Protein AF-A0A3D2V6U7-F1 (afdb_monomer)

Mean predicted aligned error: 9.48 Å

Secondary structure (DSSP, 8-state):
--GGG-EEEPPTTTTSSTT-SS-GGG--EEEB-TTS-HHHHHHHHHTT--------BTTB-HHHHHH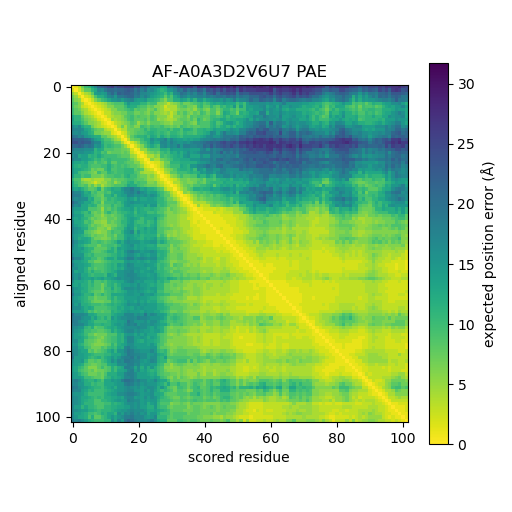HH-TTT----EEE-TTSPEEE-BSSS-----TT--

Radius of gyration: 15.2 Å; Cα contacts (8 Å, |Δi|>4): 128; chains: 1; bounding box: 35×26×45 Å

Foldseek 3Di:
DDLQPDEDEAALCNVVPPDDPDDPVRDRHYFAENLCGPVNVVVCVVVPHDDDDDAAAPVRHVVNVCVVQPVSNDDDQWKQAQVRDIDGDYNVDHDDHDHNID

Solvent-accessible surface area (backbone atoms only — not comparable to full-atom values): 6288 Å² total; per-residue (Å²): 135,78,64,87,79,41,75,32,62,31,59,85,42,72,85,59,59,100,65,38,95,62,58,78,92,74,57,48,50,61,39,33,24,85,90,47,19,46,61,55,57,55,50,36,47,77,74,68,53,76,93,80,86,56,74,24,35,96,90,40,44,71,65,55,51,29,69,74,57,32,71,93,72,50,79,77,58,58,39,31,40,78,86,71,49,80,43,63,21,14,66,94,48,72,67,85,88,49,74,58,20,56

pLDDT: mean 75.1, std 14.2, range [42.75, 93.75]

Sequence (102 aa):
FESKNVFQMAPWDINAGKRTSVSEHSLGRLVASEDLPYVRIRNGYRQGAEVKTTLITDEYTIEDFYEKYGVDNAAVLFVLDSNGRLHINSAHEPHDVKTGDT

Structure (mmCIF, N/CA/C/O backbone):
data_AF-A0A3D2V6U7-F1
#
_entry.id   AF-A0A3D2V6U7-F1
#
loop_
_atom_site.group_PDB
_atom_site.id
_atom_site.type_symbol
_atom_site.label_atom_id
_atom_site.label_alt_id
_atom_site.label_comp_id
_atom_site.label_asym_id
_atom_site.label_entity_id
_atom_site.label_seq_id
_atom_site.pdbx_PDB_ins_code
_atom_site.Cartn_x
_atom_site.Cartn_y
_atom_site.Cartn_z
_atom_site.occupancy
_atom_site.B_iso_or_equiv
_atom_site.auth_seq_id
_atom_site.auth_comp_id
_atom_site.auth_asym_id
_atom_site.auth_atom_id
_atom_site.pdbx_PDB_model_num
ATOM 1 N N . PHE A 1 1 ? -7.599 -1.399 -29.012 1.00 44.72 1 PHE A N 1
ATOM 2 C CA . PHE A 1 1 ? -7.496 -1.902 -27.632 1.00 44.72 1 PHE A CA 1
ATOM 3 C C . PHE A 1 1 ? -6.719 -0.870 -26.839 1.00 44.72 1 PHE A C 1
ATOM 5 O O . PHE A 1 1 ? -5.521 -0.736 -27.045 1.00 44.72 1 PHE A O 1
ATOM 12 N N . GLU A 1 2 ? -7.422 -0.018 -26.093 1.00 42.75 2 GLU A N 1
ATOM 13 C CA . GLU A 1 2 ? -6.813 1.121 -25.399 1.00 42.75 2 GLU A CA 1
ATOM 14 C C . GLU A 1 2 ? -5.948 0.637 -24.226 1.00 42.75 2 GLU A C 1
ATOM 16 O O . GLU A 1 2 ? -6.443 0.015 -23.291 1.00 42.75 2 GLU A O 1
ATOM 21 N N . SER A 1 3 ? -4.661 0.984 -24.248 1.00 53.47 3 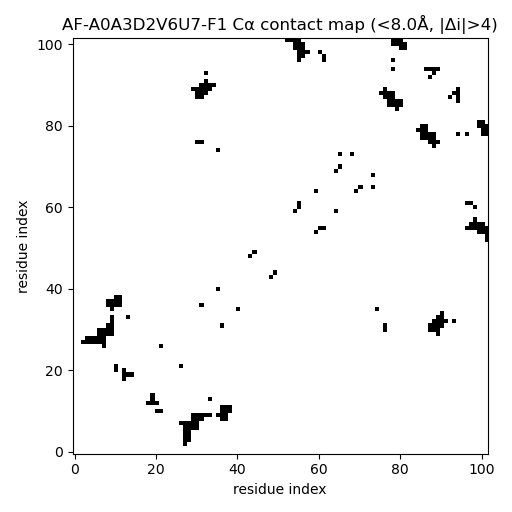SER A N 1
ATOM 22 C CA . SER A 1 3 ? -3.677 0.770 -23.175 1.00 53.47 3 SER A CA 1
ATOM 23 C C . SER A 1 3 ? -4.002 1.507 -21.864 1.00 53.47 3 SER A C 1
ATOM 25 O O . SER A 1 3 ? -3.276 1.370 -20.884 1.00 53.47 3 SER A O 1
ATOM 27 N N . LYS A 1 4 ? -5.102 2.271 -21.815 1.00 51.78 4 LYS A N 1
ATOM 28 C CA . LYS A 1 4 ? -5.495 3.121 -20.679 1.00 51.78 4 LYS A CA 1
ATOM 29 C C . LYS A 1 4 ? -5.883 2.356 -19.410 1.00 51.78 4 LYS A C 1
ATOM 31 O O . LYS A 1 4 ? -5.869 2.960 -18.345 1.00 51.78 4 LYS A O 1
ATOM 36 N N . ASN A 1 5 ? -6.180 1.059 -19.515 1.00 56.41 5 ASN A N 1
ATOM 37 C CA . ASN A 1 5 ? -6.595 0.219 -18.384 1.00 56.41 5 ASN A CA 1
ATOM 38 C C . ASN A 1 5 ? -5.575 -0.877 -18.036 1.00 56.41 5 ASN A C 1
ATOM 40 O O . ASN A 1 5 ? -5.897 -1.798 -17.288 1.00 56.41 5 ASN A O 1
ATOM 44 N N . VAL A 1 6 ? -4.366 -0.820 -18.604 1.00 60.53 6 VAL A N 1
ATOM 45 C CA . VAL A 1 6 ? -3.312 -1.793 -18.303 1.00 60.53 6 VAL A CA 1
ATOM 46 C C . VAL A 1 6 ? -2.395 -1.207 -17.242 1.00 60.53 6 VAL A C 1
ATOM 48 O O . VAL A 1 6 ? -1.678 -0.232 -17.475 1.00 60.53 6 VA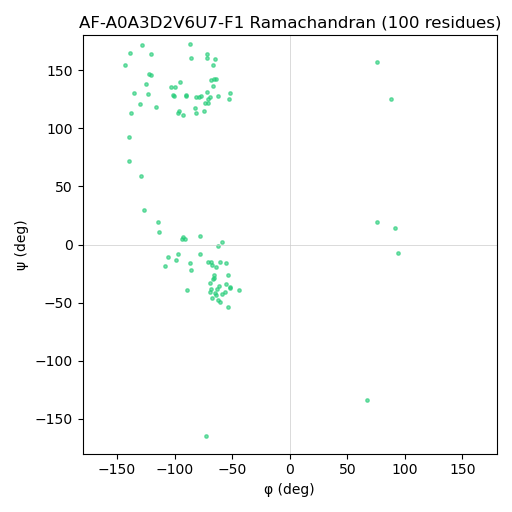L A O 1
ATOM 51 N N . PHE A 1 7 ? -2.441 -1.831 -16.073 1.00 65.19 7 PHE A N 1
ATOM 52 C CA . PHE A 1 7 ? -1.594 -1.534 -14.935 1.00 65.19 7 PHE A CA 1
ATOM 53 C C . PHE A 1 7 ? -0.481 -2.582 -14.856 1.00 65.19 7 PHE A C 1
ATOM 55 O O . PHE A 1 7 ? -0.744 -3.783 -14.923 1.00 65.19 7 PHE A O 1
ATOM 62 N N . GLN A 1 8 ? 0.764 -2.133 -14.754 1.00 67.19 8 GLN A N 1
ATOM 63 C CA . GLN A 1 8 ? 1.959 -2.973 -14.763 1.00 67.19 8 GLN A CA 1
ATOM 64 C C . GLN A 1 8 ? 2.782 -2.700 -13.503 1.00 67.19 8 GLN A C 1
ATOM 66 O O . GLN A 1 8 ? 2.973 -1.550 -13.142 1.00 67.19 8 GLN A O 1
ATOM 71 N N . MET A 1 9 ? 3.334 -3.727 -12.855 1.00 68.31 9 MET A N 1
ATOM 72 C CA . MET A 1 9 ? 4.326 -3.493 -11.798 1.00 68.31 9 MET A CA 1
ATOM 73 C C . MET A 1 9 ? 5.625 -2.923 -12.377 1.00 68.31 9 MET A C 1
ATOM 75 O O . MET A 1 9 ? 6.073 -3.373 -13.437 1.00 68.31 9 MET A O 1
ATOM 79 N N . ALA A 1 10 ? 6.250 -1.985 -11.659 1.00 65.88 10 ALA A N 1
ATOM 80 C CA . ALA A 1 10 ? 7.533 -1.415 -12.058 1.00 65.88 10 ALA A CA 1
ATOM 81 C C . ALA A 1 10 ? 8.580 -2.524 -12.318 1.00 65.88 10 ALA A C 1
ATOM 83 O O . ALA A 1 10 ? 8.795 -3.392 -11.453 1.00 65.88 10 ALA A O 1
ATOM 84 N N . PRO A 1 11 ? 9.208 -2.551 -13.512 1.00 65.88 11 PRO A N 1
ATOM 85 C CA . PRO A 1 11 ? 10.286 -3.483 -13.794 1.00 65.88 11 PRO A CA 1
ATOM 86 C C . PRO A 1 11 ? 11.506 -3.155 -12.924 1.00 65.88 11 PRO A C 1
ATOM 88 O O . PRO A 1 11 ? 11.701 -2.031 -12.469 1.00 65.88 11 PRO A O 1
ATOM 91 N N . TRP A 1 12 ? 12.336 -4.164 -12.675 1.00 63.97 12 TRP A N 1
ATOM 92 C CA . TRP A 1 12 ? 13.476 -4.077 -11.756 1.00 63.97 12 TRP A CA 1
ATOM 93 C C . TRP A 1 12 ? 14.609 -3.160 -12.241 1.00 63.97 12 TRP A C 1
ATOM 95 O O . TRP A 1 12 ? 15.479 -2.800 -11.456 1.00 63.97 12 TRP A O 1
ATOM 105 N N . ASP A 1 13 ? 14.608 -2.804 -13.523 1.00 65.94 13 ASP A N 1
ATOM 106 C CA . ASP A 1 13 ? 15.625 -2.018 -14.215 1.00 65.94 13 ASP A CA 1
ATOM 107 C C . ASP A 1 13 ? 15.100 -0.651 -14.684 1.00 65.94 13 ASP A C 1
ATOM 109 O O . ASP A 1 13 ? 15.713 -0.029 -15.549 1.00 65.94 13 ASP A O 1
ATOM 113 N N . ILE A 1 14 ? 13.994 -0.156 -14.109 1.00 64.56 14 ILE A N 1
ATOM 114 C CA . ILE A 1 14 ? 13.362 1.107 -14.530 1.00 64.56 14 ILE A CA 1
ATOM 115 C C . ILE A 1 14 ? 14.319 2.312 -14.497 1.00 64.56 14 ILE A C 1
ATOM 117 O O . ILE A 1 14 ? 14.286 3.148 -15.394 1.00 64.56 14 ILE A O 1
ATOM 121 N N . ASN A 1 15 ? 15.249 2.332 -13.538 1.00 56.56 15 ASN A N 1
ATOM 122 C CA . ASN A 1 15 ? 16.271 3.372 -13.384 1.00 56.56 15 ASN A CA 1
ATOM 123 C C . ASN A 1 15 ? 17.606 3.059 -14.092 1.00 56.56 15 ASN A C 1
ATOM 125 O O . ASN A 1 15 ? 18.574 3.806 -13.957 1.00 56.56 15 ASN A O 1
ATOM 129 N N . ALA A 1 16 ? 17.696 1.976 -14.874 1.00 58.78 16 ALA A N 1
ATOM 130 C CA . ALA A 1 16 ? 18.934 1.569 -15.553 1.00 58.78 16 ALA A CA 1
ATOM 131 C C . ALA A 1 16 ? 19.254 2.383 -16.831 1.00 58.78 16 ALA A C 1
ATOM 133 O O . ALA A 1 16 ? 20.195 2.058 -17.565 1.00 58.78 16 ALA A O 1
ATOM 134 N N . GLY A 1 17 ? 18.496 3.446 -17.122 1.00 61.31 17 GLY A N 1
ATOM 135 C CA . GLY A 1 17 ? 18.693 4.302 -18.295 1.00 61.31 17 GLY A CA 1
ATOM 136 C C . GLY A 1 17 ? 18.394 3.580 -19.617 1.00 61.31 17 GLY A C 1
ATOM 137 O O . GLY A 1 17 ? 17.398 2.884 -19.740 1.00 61.31 17 GLY A O 1
ATOM 138 N N . LYS A 1 18 ? 19.272 3.707 -20.628 1.00 47.53 18 LYS A N 1
ATOM 139 C CA . LYS A 1 18 ? 19.108 3.185 -22.014 1.00 47.53 18 LYS A CA 1
ATOM 140 C C . LYS A 1 18 ? 18.901 1.658 -22.166 1.00 47.53 18 LYS A C 1
ATOM 142 O O . LYS A 1 18 ? 18.876 1.170 -23.295 1.00 47.53 18 LYS A O 1
ATOM 147 N N . ARG A 1 19 ? 18.831 0.892 -21.074 1.00 48.59 19 ARG A N 1
ATOM 148 C CA . ARG A 1 19 ? 18.755 -0.581 -21.063 1.00 48.59 19 ARG A CA 1
ATOM 149 C C . ARG A 1 19 ? 17.571 -1.112 -20.258 1.00 48.59 19 ARG A C 1
ATOM 151 O O . ARG A 1 19 ? 17.664 -2.216 -19.735 1.00 48.59 19 ARG A O 1
ATOM 158 N N . THR A 1 20 ? 16.474 -0.370 -20.171 1.00 55.16 20 THR A N 1
ATOM 159 C CA . THR A 1 20 ? 15.226 -0.933 -19.654 1.00 55.16 20 THR A CA 1
ATOM 160 C C . THR A 1 20 ? 14.775 -2.070 -20.571 1.00 55.16 20 THR A C 1
ATOM 162 O O . THR A 1 20 ? 14.682 -1.914 -21.790 1.00 55.16 20 THR A O 1
ATOM 165 N N . SER A 1 21 ? 14.514 -3.237 -19.990 1.00 59.34 21 SER A N 1
ATOM 166 C CA . SER A 1 21 ? 14.064 -4.451 -20.683 1.00 59.34 21 SER A CA 1
ATOM 167 C C . SER A 1 21 ? 12.730 -4.286 -21.424 1.00 59.34 21 SER A C 1
ATOM 169 O O . SER A 1 21 ? 12.395 -5.099 -22.287 1.00 59.34 21 SER A O 1
ATOM 171 N N . VAL A 1 22 ? 11.990 -3.215 -21.123 1.00 57.56 22 VAL A N 1
ATOM 172 C CA . VAL A 1 22 ? 10.722 -2.844 -21.750 1.00 57.56 22 VAL A CA 1
ATOM 173 C C . VAL A 1 22 ? 10.847 -1.432 -22.319 1.00 57.56 22 VAL A C 1
ATOM 175 O O . VAL A 1 22 ? 11.282 -0.519 -21.621 1.00 57.56 22 VAL A O 1
ATOM 178 N N . SER A 1 23 ? 10.470 -1.239 -23.586 1.00 56.16 23 SER A N 1
ATOM 179 C CA . SER A 1 23 ? 10.454 0.096 -24.192 1.00 56.16 23 SER A CA 1
ATOM 180 C C . SER A 1 23 ? 9.402 0.984 -23.523 1.00 56.16 23 SER A C 1
ATOM 182 O O . SER A 1 23 ? 8.311 0.512 -23.212 1.00 56.16 23 SER A O 1
ATOM 184 N N . GLU A 1 24 ? 9.699 2.276 -23.352 1.00 58.19 24 GLU A N 1
ATOM 185 C CA . GLU A 1 24 ? 8.804 3.252 -22.698 1.00 58.19 24 GLU A CA 1
ATOM 186 C C . GLU A 1 24 ? 7.389 3.258 -23.299 1.00 58.19 24 GLU A C 1
ATOM 188 O O . GLU A 1 24 ? 6.399 3.333 -22.580 1.00 58.19 24 GLU A O 1
ATOM 193 N N . HIS A 1 25 ? 7.277 3.078 -24.618 1.00 56.97 25 HIS A N 1
ATOM 194 C CA . HIS A 1 25 ? 5.998 3.007 -25.331 1.00 56.97 25 HIS A CA 1
ATOM 195 C C . HIS A 1 25 ? 5.187 1.724 -25.080 1.00 56.97 25 HIS A C 1
ATOM 197 O O . HIS A 1 25 ? 4.007 1.681 -25.426 1.00 56.97 25 HIS A O 1
ATOM 203 N N . SER A 1 26 ? 5.803 0.683 -24.515 1.00 60.00 26 SER A N 1
ATOM 204 C CA . SER A 1 26 ? 5.137 -0.577 -24.153 1.00 60.00 26 SER A CA 1
ATOM 205 C C . SER A 1 26 ? 4.736 -0.630 -22.679 1.00 60.00 26 SER A C 1
ATOM 207 O O . SER A 1 26 ? 4.057 -1.573 -22.275 1.00 60.00 26 SER A O 1
ATOM 209 N N . LEU A 1 27 ? 5.157 0.350 -21.873 1.00 61.62 27 LEU A N 1
ATOM 210 C CA . LEU A 1 27 ? 4.810 0.414 -20.461 1.00 61.62 27 LEU A CA 1
ATOM 211 C C . LEU A 1 27 ? 3.370 0.915 -20.299 1.00 61.62 27 LEU A C 1
ATOM 213 O O . LEU A 1 27 ? 2.974 1.941 -20.853 1.00 61.62 27 LEU A O 1
ATOM 217 N N . GLY A 1 28 ? 2.576 0.158 -19.539 1.00 63.25 28 GLY A N 1
ATOM 218 C CA . GLY A 1 28 ? 1.283 0.622 -19.031 1.00 63.25 28 GLY A CA 1
ATOM 219 C C . GLY A 1 28 ? 1.450 1.652 -17.909 1.00 63.25 28 GLY A C 1
ATOM 220 O O . GLY A 1 28 ? 2.538 2.176 -17.673 1.00 63.25 28 GLY A O 1
ATOM 221 N N . ARG A 1 29 ? 0.376 1.918 -17.156 1.00 63.50 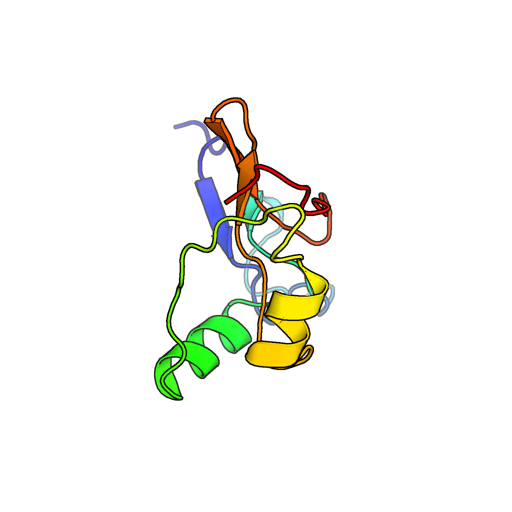29 ARG A N 1
ATOM 222 C CA . ARG A 1 29 ? 0.496 2.693 -15.910 1.00 63.50 29 ARG A CA 1
ATOM 223 C C . ARG A 1 29 ? 1.230 1.857 -14.869 1.00 63.50 29 ARG A C 1
ATOM 225 O O . ARG A 1 29 ? 0.833 0.721 -14.610 1.00 63.50 29 ARG A O 1
ATOM 232 N N . LEU A 1 30 ? 2.288 2.408 -14.289 1.00 63.34 30 LEU A N 1
ATOM 233 C CA . LEU A 1 30 ? 3.090 1.690 -13.311 1.00 63.34 30 LEU A CA 1
ATOM 234 C C . LEU A 1 30 ? 2.408 1.680 -11.941 1.00 63.34 30 LEU A C 1
ATOM 236 O O . LEU A 1 30 ? 2.009 2.715 -11.420 1.00 63.34 30 LEU A O 1
ATOM 240 N N . VAL A 1 31 ? 2.262 0.481 -11.391 1.00 61.25 31 VAL A N 1
ATOM 241 C CA . VAL A 1 31 ? 1.764 0.192 -10.046 1.00 61.25 31 VAL A CA 1
ATOM 242 C C . VAL A 1 31 ? 2.966 0.031 -9.134 1.00 61.25 31 VAL A C 1
ATOM 244 O O . VAL A 1 31 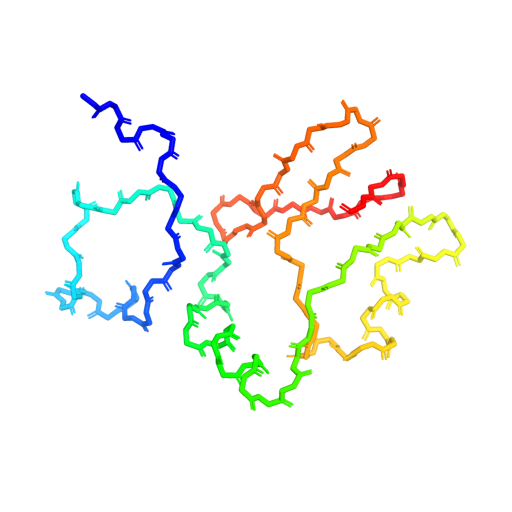? 3.924 -0.651 -9.517 1.00 61.25 31 VAL A O 1
ATOM 247 N N . ALA A 1 32 ? 2.851 0.569 -7.920 1.00 58.59 32 ALA A N 1
ATOM 248 C CA . ALA A 1 32 ? 3.896 0.615 -6.905 1.00 58.59 32 ALA A CA 1
ATOM 249 C C . ALA A 1 32 ? 4.987 1.665 -7.174 1.00 58.59 32 ALA A C 1
ATOM 251 O O . ALA A 1 32 ? 5.170 2.157 -8.290 1.00 58.59 32 ALA A O 1
ATOM 252 N N . SER A 1 33 ? 5.664 2.080 -6.103 1.00 57.31 33 SER A N 1
ATOM 253 C CA . SER A 1 33 ? 6.775 3.026 -6.164 1.00 57.31 33 SER A CA 1
ATOM 254 C C . SER A 1 33 ? 8.026 2.400 -6.779 1.00 57.31 33 SER A C 1
ATOM 256 O O . SER A 1 33 ? 8.168 1.177 -6.809 1.00 57.31 33 SER A O 1
ATOM 258 N N . GLU A 1 34 ? 8.958 3.232 -7.257 1.00 57.44 34 GLU A N 1
ATOM 259 C CA . GLU A 1 34 ? 10.297 2.779 -7.669 1.00 57.44 34 GLU A CA 1
ATOM 260 C C . GLU A 1 34 ? 11.002 1.990 -6.550 1.00 57.44 34 GLU A C 1
ATOM 262 O O . GLU A 1 34 ? 11.786 1.084 -6.827 1.00 57.44 34 GLU A O 1
ATOM 267 N N . ASP A 1 35 ? 10.642 2.267 -5.294 1.00 58.09 35 ASP A N 1
ATOM 268 C CA . ASP A 1 35 ? 11.144 1.589 -4.098 1.00 58.09 35 ASP A CA 1
ATOM 269 C C . ASP A 1 35 ? 10.497 0.215 -3.840 1.00 58.09 35 ASP A C 1
ATOM 271 O O . ASP A 1 35 ? 10.949 -0.550 -2.977 1.00 58.09 35 ASP A O 1
ATOM 275 N N . LEU A 1 36 ? 9.457 -0.146 -4.597 1.00 65.44 36 LEU A N 1
ATOM 276 C CA . LEU A 1 36 ? 8.758 -1.424 -4.494 1.00 65.44 36 LEU A CA 1
ATOM 277 C C . LEU A 1 36 ? 8.619 -2.127 -5.863 1.00 65.44 36 LEU A C 1
ATOM 279 O O . LEU A 1 36 ? 7.511 -2.453 -6.298 1.00 65.44 36 LEU A O 1
ATOM 283 N N . PRO A 1 37 ? 9.741 -2.420 -6.551 1.00 67.31 37 PRO A N 1
ATOM 284 C CA . PRO A 1 37 ? 9.711 -3.061 -7.860 1.00 67.31 37 PRO A CA 1
ATOM 285 C C . PRO A 1 37 ? 9.131 -4.476 -7.766 1.00 67.31 37 PRO A C 1
ATOM 287 O O . PRO A 1 37 ? 9.200 -5.128 -6.717 1.00 67.31 37 PRO A O 1
ATOM 290 N N . TYR A 1 38 ? 8.650 -5.013 -8.894 1.00 69.19 38 TYR A N 1
ATOM 291 C CA . TYR A 1 38 ? 8.090 -6.372 -8.997 1.00 69.19 38 TYR A CA 1
ATOM 292 C C . TYR A 1 38 ? 8.921 -7.440 -8.263 1.00 69.19 38 TYR A C 1
ATOM 294 O O . TYR A 1 38 ? 8.383 -8.348 -7.628 1.00 69.19 38 TYR A O 1
ATOM 302 N N . VAL A 1 39 ? 10.251 -7.330 -8.332 1.00 68.25 39 VAL A N 1
ATOM 303 C CA . VAL A 1 39 ? 11.181 -8.269 -7.693 1.00 68.25 39 VAL A CA 1
ATOM 304 C C . VAL A 1 39 ? 11.049 -8.263 -6.168 1.00 68.25 39 VAL A C 1
ATOM 306 O O . VAL A 1 39 ? 11.096 -9.338 -5.572 1.00 68.25 39 VAL A O 1
ATOM 309 N N . ARG A 1 40 ? 10.830 -7.102 -5.537 1.00 74.88 40 ARG A N 1
ATOM 310 C CA . ARG A 1 40 ? 10.643 -6.990 -4.082 1.00 74.88 40 ARG A CA 1
ATOM 311 C C . ARG A 1 40 ? 9.334 -7.650 -3.655 1.00 74.88 40 ARG A C 1
ATOM 313 O O . ARG A 1 40 ? 9.357 -8.493 -2.764 1.00 74.88 40 ARG A O 1
ATOM 320 N N . ILE A 1 41 ? 8.238 -7.382 -4.368 1.00 77.94 41 ILE A N 1
ATOM 321 C CA . ILE A 1 41 ? 6.928 -8.012 -4.120 1.00 77.94 41 ILE A CA 1
ATOM 322 C C . ILE A 1 41 ? 7.013 -9.536 -4.299 1.00 77.94 41 ILE A C 1
ATOM 324 O O . ILE A 1 41 ? 6.624 -10.302 -3.418 1.00 77.94 41 ILE A O 1
ATOM 328 N N . ARG A 1 42 ? 7.583 -10.000 -5.418 1.00 80.94 42 ARG A N 1
ATOM 329 C CA . ARG A 1 42 ? 7.763 -11.432 -5.708 1.00 80.94 42 ARG A CA 1
ATOM 330 C C . ARG A 1 42 ? 8.610 -12.138 -4.651 1.00 80.94 42 ARG A C 1
ATOM 332 O O . ARG A 1 42 ? 8.300 -13.269 -4.279 1.00 80.94 42 ARG A O 1
ATOM 339 N N . ASN A 1 43 ? 9.697 -11.511 -4.207 1.00 81.44 43 ASN A N 1
ATOM 340 C CA . ASN A 1 43 ? 10.550 -12.073 -3.163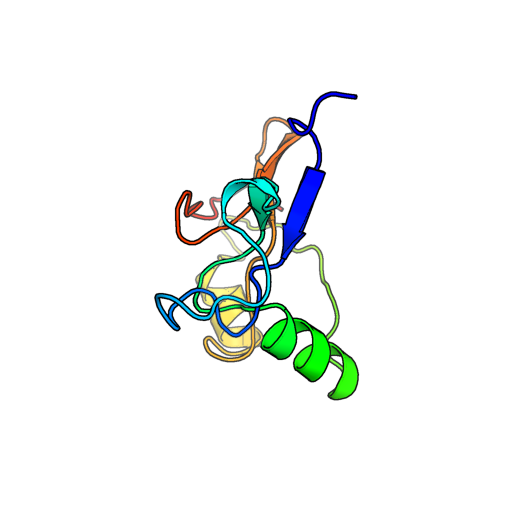 1.00 81.44 43 ASN A CA 1
ATOM 341 C C . ASN A 1 43 ? 9.832 -12.095 -1.812 1.00 81.44 43 ASN A C 1
ATOM 343 O O . ASN A 1 43 ? 9.934 -13.104 -1.123 1.00 81.44 43 ASN A O 1
ATOM 347 N N . GLY A 1 44 ? 9.048 -11.061 -1.493 1.00 83.12 44 GLY A N 1
ATOM 348 C CA . GLY A 1 44 ? 8.177 -11.039 -0.320 1.00 83.12 44 GLY A CA 1
ATOM 349 C C . GLY A 1 44 ? 7.247 -12.250 -0.288 1.00 83.12 44 GLY A C 1
ATOM 350 O O . GLY A 1 44 ? 7.297 -13.027 0.659 1.00 83.12 44 GLY A O 1
ATOM 351 N N . TYR A 1 45 ? 6.486 -12.502 -1.359 1.00 84.62 45 TYR A N 1
ATOM 352 C CA . TYR A 1 45 ? 5.615 -13.686 -1.438 1.00 84.62 45 TYR A CA 1
ATOM 353 C C . TYR A 1 45 ? 6.372 -15.006 -1.246 1.00 84.62 45 TYR A C 1
ATOM 355 O O . TYR A 1 45 ? 5.901 -15.905 -0.555 1.00 84.62 45 TYR A O 1
ATOM 363 N N . ARG A 1 46 ? 7.573 -15.136 -1.823 1.00 85.69 46 ARG A N 1
ATOM 364 C CA . ARG A 1 46 ? 8.421 -16.330 -1.639 1.00 85.69 46 ARG A CA 1
ATOM 365 C C . ARG A 1 46 ? 8.909 -16.511 -0.205 1.00 85.69 46 ARG A C 1
ATOM 367 O O . ARG A 1 46 ? 9.204 -17.634 0.186 1.00 85.69 46 ARG A O 1
ATOM 374 N N . GLN A 1 47 ? 9.014 -15.420 0.542 1.00 87.25 47 GLN A N 1
ATOM 375 C CA . GLN A 1 47 ? 9.397 -15.397 1.951 1.00 87.25 47 GLN A CA 1
ATOM 376 C C . GLN A 1 47 ? 8.179 -15.479 2.888 1.00 87.25 47 GLN A C 1
ATOM 378 O O . GLN A 1 47 ? 8.350 -15.425 4.101 1.00 87.25 47 GLN A O 1
ATOM 383 N N . GLY A 1 48 ? 6.967 -15.648 2.345 1.00 86.88 48 GLY A N 1
ATOM 384 C CA . GLY A 1 48 ? 5.735 -15.789 3.122 1.00 86.88 48 GLY A CA 1
ATOM 385 C C . GLY A 1 48 ?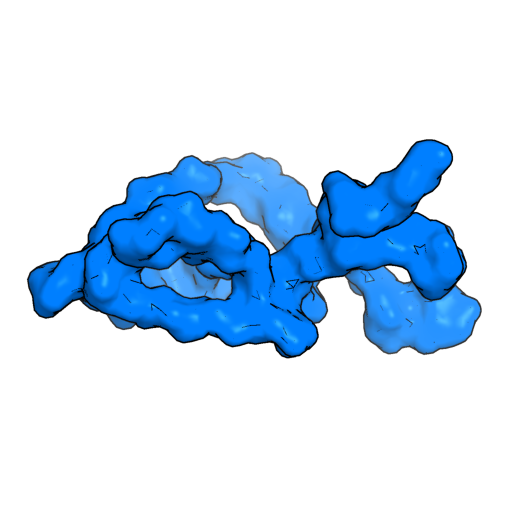 4.994 -14.479 3.394 1.00 86.88 48 GLY A C 1
ATOM 386 O O . GLY A 1 48 ? 4.111 -14.463 4.245 1.00 86.88 48 GLY A O 1
ATOM 387 N N . ALA A 1 49 ? 5.324 -13.387 2.697 1.00 85.50 49 ALA A N 1
ATOM 388 C CA . ALA A 1 49 ? 4.532 -12.164 2.776 1.00 85.50 49 ALA A CA 1
ATOM 389 C C . ALA A 1 49 ? 3.117 -12.393 2.221 1.00 85.50 49 ALA A C 1
ATOM 391 O O . ALA A 1 49 ? 2.924 -13.080 1.215 1.00 85.50 49 ALA A O 1
ATOM 392 N N . GLU A 1 50 ? 2.140 -11.762 2.864 1.00 87.94 50 GLU A N 1
ATOM 393 C CA . GLU A 1 50 ? 0.726 -11.828 2.505 1.00 87.94 50 GLU A CA 1
ATOM 394 C C . GLU A 1 50 ? 0.200 -10.428 2.193 1.00 87.94 50 GLU A C 1
ATOM 396 O O . GLU A 1 50 ? 0.586 -9.454 2.839 1.00 87.94 50 GLU A O 1
ATOM 401 N N . VAL A 1 51 ? -0.736 -10.331 1.247 1.00 87.25 51 VAL A N 1
ATOM 402 C CA . VAL A 1 51 ? -1.517 -9.104 1.060 1.00 87.25 51 VAL A CA 1
ATOM 403 C C . VAL A 1 51 ? -2.646 -9.091 2.076 1.00 87.25 51 VAL A C 1
ATOM 405 O O . VAL A 1 51 ? -3.411 -10.051 2.181 1.00 87.25 51 VAL A O 1
ATOM 408 N N . LYS A 1 52 ? -2.739 -7.992 2.823 1.00 87.44 52 LYS A N 1
ATOM 409 C CA . LYS A 1 52 ? -3.772 -7.766 3.830 1.00 87.44 52 LYS A CA 1
ATOM 410 C C . LYS A 1 52 ? -4.538 -6.497 3.506 1.00 87.44 52 LYS A C 1
ATOM 412 O O . LYS A 1 52 ? -3.976 -5.534 2.997 1.00 87.44 52 LYS A O 1
ATOM 417 N N . THR A 1 53 ? -5.814 -6.530 3.841 1.00 91.38 53 THR A N 1
ATOM 418 C CA . THR A 1 53 ? -6.714 -5.384 3.805 1.00 91.38 53 THR A CA 1
ATOM 419 C C . THR A 1 53 ? -6.837 -4.862 5.228 1.00 91.38 53 THR A C 1
ATOM 421 O O . THR A 1 53 ? -7.107 -5.658 6.131 1.00 91.38 53 THR A O 1
ATOM 424 N N . THR A 1 54 ? -6.605 -3.566 5.438 1.00 92.00 54 THR A N 1
ATOM 425 C CA . THR A 1 54 ? -6.525 -2.996 6.787 1.00 92.00 54 THR A CA 1
ATOM 426 C C . THR A 1 54 ? -7.248 -1.662 6.829 1.00 92.00 54 THR A C 1
ATOM 428 O O . THR A 1 54 ? -6.793 -0.701 6.227 1.00 92.00 54 THR A O 1
ATOM 431 N N . LEU A 1 55 ? -8.357 -1.607 7.566 1.00 93.69 55 LEU A N 1
ATOM 432 C CA . LEU A 1 55 ? -9.073 -0.360 7.804 1.00 93.69 55 LEU A CA 1
ATOM 433 C C . LEU A 1 55 ? -8.252 0.529 8.742 1.00 93.69 55 LEU A C 1
ATOM 435 O O . LEU A 1 55 ? -7.918 0.102 9.849 1.00 93.69 55 LEU A O 1
ATOM 439 N N . ILE A 1 56 ? -7.980 1.757 8.311 1.00 93.75 56 ILE A N 1
ATOM 440 C CA . ILE A 1 56 ? -7.354 2.784 9.141 1.00 93.75 56 ILE A CA 1
ATOM 441 C C . ILE A 1 56 ? -8.443 3.572 9.859 1.00 93.75 56 ILE A C 1
ATOM 443 O O . ILE A 1 56 ? -9.401 4.056 9.251 1.00 93.75 56 ILE A O 1
ATOM 447 N N . TH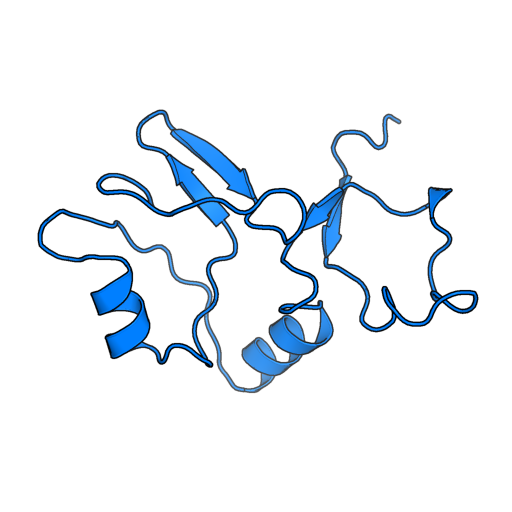R A 1 57 ? -8.309 3.692 11.173 1.00 93.62 57 THR A N 1
ATOM 448 C CA . THR A 1 57 ? -9.249 4.407 12.041 1.00 93.62 57 THR A CA 1
ATOM 449 C C . THR A 1 57 ? -8.496 5.413 12.902 1.00 93.62 57 THR A C 1
ATOM 451 O O . THR A 1 57 ? -7.270 5.403 12.955 1.00 93.62 57 THR A O 1
ATOM 454 N N . ASP A 1 58 ? -9.221 6.261 13.630 1.00 91.25 58 ASP A N 1
ATOM 455 C CA . ASP A 1 58 ? -8.594 7.169 14.600 1.00 91.25 58 ASP A CA 1
ATOM 456 C C . ASP A 1 58 ? -7.910 6.419 15.761 1.00 91.25 58 ASP A C 1
ATOM 458 O O . ASP A 1 58 ? -7.063 6.978 16.450 1.00 91.25 58 ASP A O 1
ATOM 462 N N . GLU A 1 59 ? -8.279 5.153 15.980 1.00 93.19 59 GLU A N 1
ATOM 463 C CA . GLU A 1 59 ? -7.720 4.271 17.013 1.00 93.19 59 GLU A CA 1
ATOM 464 C C . GLU A 1 59 ? -6.643 3.319 16.468 1.00 93.19 59 GLU A C 1
ATOM 466 O O . GLU A 1 59 ? -5.957 2.666 17.252 1.00 93.19 59 GLU A O 1
ATOM 471 N N . TYR A 1 60 ? -6.537 3.193 15.142 1.00 92.44 60 TYR A N 1
ATOM 472 C CA . TYR A 1 60 ? -5.574 2.339 14.457 1.00 92.44 60 TYR A CA 1
ATOM 473 C C . TYR A 1 60 ? -5.031 3.076 13.238 1.00 92.44 60 TYR A C 1
ATOM 475 O O . TYR A 1 60 ? -5.625 3.042 12.153 1.00 92.44 60 TYR A O 1
ATOM 483 N N . THR A 1 61 ? -3.918 3.773 13.436 1.00 93.25 61 THR A N 1
ATOM 484 C CA . THR A 1 61 ? -3.342 4.658 12.429 1.00 93.25 61 THR A CA 1
ATOM 485 C C . THR A 1 61 ? -2.410 3.906 11.480 1.00 93.25 61 THR A C 1
ATOM 487 O O . THR A 1 61 ? -2.080 2.728 11.657 1.00 93.25 61 THR A O 1
ATOM 490 N N . ILE A 1 62 ? -1.956 4.592 10.430 1.00 89.25 62 ILE A N 1
ATOM 491 C CA . ILE A 1 62 ? -0.963 4.023 9.517 1.00 89.25 62 ILE A CA 1
ATOM 492 C C . ILE A 1 62 ? 0.391 3.800 10.217 1.00 89.25 62 ILE A C 1
ATOM 494 O O . ILE A 1 62 ? 1.118 2.863 9.888 1.00 89.25 62 ILE A O 1
ATOM 498 N N . GLU A 1 63 ? 0.716 4.607 11.227 1.00 91.06 63 GLU A N 1
ATOM 499 C CA . GLU A 1 63 ? 1.889 4.412 12.078 1.00 91.06 63 GLU A CA 1
ATOM 500 C C . GLU A 1 63 ? 1.786 3.107 12.876 1.00 91.06 63 GLU A C 1
ATOM 502 O O . GLU A 1 63 ? 2.746 2.336 12.874 1.00 91.06 63 GLU A O 1
ATOM 507 N N . ASP A 1 64 ? 0.618 2.794 13.453 1.00 91.75 64 ASP A N 1
ATOM 508 C CA . ASP A 1 64 ? 0.380 1.522 14.156 1.00 91.75 64 ASP A CA 1
ATOM 509 C C . ASP A 1 64 ? 0.532 0.316 13.214 1.00 91.75 64 ASP A C 1
ATOM 511 O O . ASP A 1 64 ? 1.020 -0.757 13.592 1.00 91.75 64 ASP A O 1
ATOM 515 N N . PHE A 1 65 ? 0.122 0.477 11.952 1.00 90.69 65 PHE A N 1
ATOM 516 C CA . PHE A 1 65 ? 0.337 -0.527 10.914 1.00 90.69 65 PHE A CA 1
ATOM 517 C C . PHE A 1 65 ? 1.829 -0.769 10.659 1.00 90.69 65 PHE A C 1
ATOM 519 O O . PHE A 1 65 ? 2.277 -1.922 10.657 1.00 90.69 65 PHE A O 1
ATOM 526 N N . TYR A 1 66 ? 2.616 0.295 10.496 1.00 90.19 66 TYR A N 1
ATOM 527 C CA . TYR A 1 66 ? 4.057 0.168 10.297 1.00 90.19 66 TYR A CA 1
ATOM 528 C C . TYR A 1 66 ? 4.799 -0.325 11.543 1.00 90.19 66 TYR A C 1
ATOM 530 O O . TYR A 1 66 ? 5.762 -1.075 11.400 1.00 90.19 66 TYR A O 1
ATOM 538 N N . GLU A 1 67 ? 4.358 0.022 12.751 1.00 91.38 67 GLU A N 1
ATOM 539 C CA . GLU A 1 67 ? 4.934 -0.507 13.991 1.00 91.38 67 GLU A CA 1
ATOM 540 C C . GLU A 1 67 ? 4.695 -2.018 14.109 1.00 91.38 67 GLU A C 1
ATOM 542 O O . GLU A 1 67 ? 5.603 -2.782 14.441 1.00 91.38 67 GLU A O 1
ATOM 547 N N . LYS A 1 68 ? 3.491 -2.475 13.750 1.00 89.94 68 LYS A N 1
ATOM 548 C CA . LYS A 1 68 ? 3.110 -3.889 13.820 1.00 89.94 68 LYS A CA 1
ATOM 549 C C . LYS A 1 68 ? 3.839 -4.770 12.806 1.00 89.94 68 LYS A C 1
ATOM 551 O O . LYS A 1 68 ? 4.188 -5.906 13.128 1.00 89.94 68 LYS A O 1
ATOM 556 N N . TYR A 1 69 ? 4.005 -4.291 11.574 1.00 86.88 69 TYR A N 1
ATOM 557 C CA . TYR A 1 69 ? 4.540 -5.096 10.468 1.00 86.88 69 TYR A CA 1
ATOM 558 C C . TYR A 1 69 ? 5.983 -4.740 10.081 1.00 86.88 69 TYR A C 1
ATOM 560 O O . TYR A 1 69 ? 6.625 -5.505 9.360 1.00 86.88 69 TYR A O 1
ATOM 568 N N . GLY A 1 70 ? 6.518 -3.638 10.606 1.00 85.06 70 GLY A N 1
ATOM 569 C CA . GLY A 1 70 ? 7.843 -3.102 10.314 1.00 85.06 70 GLY A CA 1
ATOM 570 C C . GLY A 1 70 ? 7.830 -2.158 9.112 1.00 85.06 70 GLY A C 1
ATOM 571 O O . GLY A 1 70 ? 7.437 -2.553 8.016 1.00 85.06 70 GLY A O 1
ATOM 572 N N . VAL A 1 71 ? 8.337 -0.936 9.305 1.00 77.00 71 VAL A N 1
ATOM 573 C CA . VAL A 1 71 ? 8.426 0.125 8.278 1.00 77.00 71 VAL A CA 1
ATOM 574 C C . VAL A 1 71 ? 9.094 -0.371 6.985 1.00 77.00 71 VAL A C 1
ATOM 576 O O . VAL A 1 71 ? 8.655 -0.034 5.892 1.00 77.00 71 VAL A O 1
ATOM 579 N N . ASP A 1 72 ? 10.108 -1.234 7.097 1.00 76.06 72 ASP A N 1
ATOM 580 C CA . ASP A 1 72 ? 10.855 -1.757 5.941 1.00 76.06 72 ASP A CA 1
ATOM 581 C C . ASP A 1 72 ? 10.224 -3.004 5.292 1.00 76.06 72 ASP A C 1
ATOM 583 O O . ASP A 1 72 ? 10.573 -3.375 4.163 1.00 76.06 72 ASP A O 1
ATOM 587 N N . ASN A 1 73 ? 9.304 -3.668 5.996 1.00 76.62 73 ASN A N 1
ATOM 588 C CA . ASN A 1 73 ? 8.715 -4.951 5.598 1.00 76.62 73 ASN A CA 1
ATOM 589 C C . ASN A 1 73 ? 7.256 -4.827 5.144 1.00 76.62 73 ASN A C 1
ATOM 591 O O . ASN A 1 73 ? 6.749 -5.723 4.466 1.00 76.62 73 ASN A O 1
ATOM 595 N N . ALA A 1 74 ? 6.589 -3.731 5.497 1.00 83.00 74 ALA A N 1
ATOM 596 C CA . ALA A 1 74 ? 5.221 -3.443 5.112 1.00 83.00 74 ALA A CA 1
ATOM 597 C C . ALA A 1 74 ? 5.188 -2.399 3.995 1.00 83.00 74 ALA A C 1
ATOM 599 O O . ALA A 1 74 ? 5.887 -1.391 4.043 1.00 83.00 74 ALA A O 1
ATOM 600 N N . ALA A 1 75 ? 4.360 -2.637 2.982 1.00 81.12 75 ALA A N 1
ATOM 601 C CA . ALA A 1 75 ? 4.194 -1.718 1.868 1.00 81.12 75 ALA A CA 1
ATOM 602 C C . ALA A 1 75 ? 2.714 -1.546 1.537 1.00 81.12 75 ALA A C 1
ATOM 604 O O . ALA A 1 75 ? 1.993 -2.529 1.355 1.00 81.12 75 ALA A O 1
ATOM 605 N N . VAL A 1 76 ? 2.278 -0.293 1.425 1.00 84.94 76 VAL A N 1
ATOM 606 C CA . VAL A 1 76 ? 0.926 0.051 0.981 1.00 84.94 76 VAL A CA 1
ATOM 607 C C . VAL A 1 76 ? 0.890 -0.002 -0.542 1.00 84.94 76 VAL A C 1
ATOM 609 O O . VAL A 1 76 ? 1.540 0.803 -1.205 1.00 84.94 76 VAL A O 1
ATOM 612 N N . LEU A 1 77 ? 0.142 -0.959 -1.093 1.00 81.69 77 LEU A N 1
ATOM 613 C CA . LEU A 1 77 ? -0.005 -1.145 -2.543 1.00 81.69 77 LEU A CA 1
ATOM 614 C C . LEU A 1 77 ? -1.169 -0.331 -3.118 1.00 81.69 77 LEU A C 1
ATOM 616 O O . LEU A 1 77 ? -1.076 0.224 -4.213 1.00 81.69 77 LEU A O 1
ATOM 620 N N . PHE A 1 78 ? -2.268 -0.275 -2.371 1.00 85.81 78 PHE A N 1
ATOM 621 C CA . PHE A 1 78 ? -3.514 0.361 -2.767 1.00 85.81 78 PHE A CA 1
ATOM 622 C C . PHE A 1 78 ? -4.142 1.036 -1.557 1.00 85.81 78 PHE A C 1
ATOM 624 O O . PHE A 1 78 ? -3.911 0.597 -0.432 1.00 85.81 78 PHE A O 1
ATOM 631 N N . VAL A 1 79 ? -4.941 2.063 -1.818 1.00 89.38 79 VAL A N 1
ATOM 632 C CA . VAL A 1 79 ? -5.768 2.729 -0.813 1.00 89.38 79 VAL A CA 1
ATOM 633 C C . VAL A 1 79 ? -7.178 2.822 -1.368 1.00 89.38 79 VAL A C 1
ATOM 635 O O . VAL A 1 79 ? -7.384 3.389 -2.441 1.00 89.38 79 VAL A O 1
ATOM 638 N N . LEU A 1 80 ? -8.150 2.242 -0.680 1.00 90.69 80 LEU A N 1
ATOM 639 C CA . LEU A 1 80 ? -9.559 2.458 -0.959 1.00 90.69 80 LEU A CA 1
ATOM 640 C C . LEU A 1 80 ? -10.043 3.608 -0.082 1.00 90.69 80 LEU A C 1
ATOM 642 O O . LE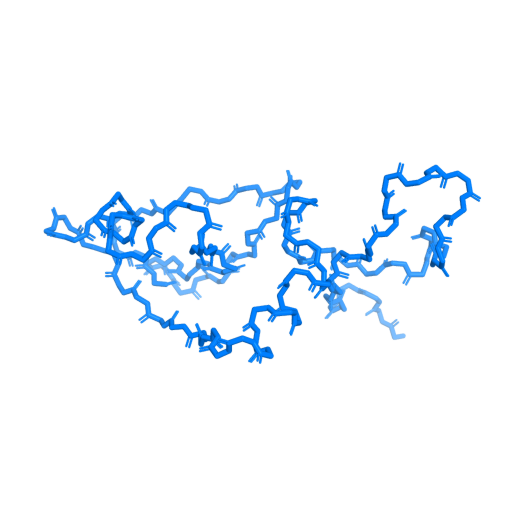U A 1 80 ? -10.115 3.453 1.134 1.00 90.69 80 LEU A O 1
ATOM 646 N N . ASP A 1 81 ? -10.368 4.748 -0.690 1.00 90.31 81 ASP A N 1
ATOM 647 C CA . ASP A 1 81 ? -10.851 5.885 0.089 1.00 90.31 81 ASP A CA 1
ATOM 648 C C . ASP A 1 81 ? -12.271 5.662 0.631 1.00 90.31 81 ASP A C 1
ATOM 650 O O . ASP A 1 81 ? -13.028 4.812 0.152 1.00 90.31 81 ASP A O 1
ATOM 654 N N . SER A 1 82 ? -12.666 6.483 1.603 1.00 86.62 82 SER A N 1
ATOM 655 C CA . SER A 1 82 ? -14.028 6.490 2.169 1.00 86.62 82 SER A CA 1
ATOM 656 C C . SER A 1 82 ? -15.172 6.671 1.148 1.00 86.62 82 SER A C 1
ATOM 658 O O . SER A 1 82 ? -16.324 6.364 1.457 1.00 86.62 82 SER A O 1
ATOM 660 N N . ASN A 1 83 ? -14.888 7.130 -0.078 1.00 88.62 83 ASN A N 1
ATOM 661 C CA . ASN A 1 83 ? -15.859 7.232 -1.174 1.00 88.62 83 ASN A CA 1
ATOM 662 C C . ASN A 1 83 ? -15.863 5.987 -2.083 1.00 88.62 83 ASN A C 1
ATOM 664 O O . ASN A 1 83 ? -16.548 5.977 -3.111 1.00 88.62 83 ASN A O 1
ATOM 668 N N . GLY A 1 84 ? -15.094 4.952 -1.740 1.00 85.69 84 GLY A N 1
ATOM 669 C CA . GLY A 1 84 ? -14.953 3.719 -2.506 1.00 85.69 84 GLY A CA 1
ATOM 670 C C . GLY A 1 84 ? -14.072 3.857 -3.747 1.00 85.69 84 GLY A C 1
ATOM 671 O O . GLY A 1 84 ? -14.185 3.039 -4.664 1.00 85.69 84 GLY A O 1
ATOM 672 N N . ARG A 1 85 ? -13.219 4.887 -3.830 1.00 87.69 85 ARG A N 1
ATOM 673 C CA . ARG A 1 85 ? -12.281 5.046 -4.950 1.00 87.69 85 ARG A CA 1
ATOM 674 C C . ARG A 1 85 ? -10.965 4.357 -4.632 1.00 87.69 85 ARG A C 1
ATOM 676 O O . ARG A 1 85 ? -10.356 4.609 -3.600 1.00 87.69 85 ARG A O 1
ATOM 683 N N . LEU A 1 86 ? -10.531 3.500 -5.553 1.00 85.00 86 LEU A N 1
ATOM 684 C CA . LEU A 1 86 ? -9.248 2.818 -5.468 1.00 85.00 86 LEU A CA 1
ATOM 685 C C . LEU A 1 86 ? -8.137 3.732 -5.988 1.00 85.00 86 LEU A C 1
ATOM 687 O O . LEU A 1 86 ? -8.102 4.068 -7.174 1.00 85.00 86 LEU A O 1
ATOM 691 N N . HIS A 1 87 ? -7.211 4.068 -5.107 1.00 84.12 87 HIS A N 1
ATOM 692 C CA . HIS A 1 87 ? -5.967 4.754 -5.412 1.00 84.12 87 HIS A CA 1
ATOM 693 C C . HIS A 1 87 ? -4.844 3.729 -5.470 1.00 84.12 87 HIS A C 1
ATOM 695 O O . HIS A 1 87 ? -4.742 2.828 -4.635 1.00 84.12 87 HIS A O 1
ATOM 701 N N . ILE A 1 88 ? -4.004 3.849 -6.490 1.00 80.38 88 ILE A N 1
ATOM 702 C CA . ILE A 1 88 ? -2.830 2.999 -6.644 1.00 80.38 88 ILE A CA 1
ATOM 703 C C . ILE A 1 88 ? -1.657 3.765 -6.065 1.00 80.38 88 ILE A C 1
ATOM 705 O O . ILE A 1 88 ? -1.282 4.799 -6.611 1.00 80.38 88 ILE A O 1
ATOM 709 N N . ASN A 1 89 ? -1.070 3.255 -4.986 1.00 74.38 89 ASN A N 1
ATOM 710 C CA . ASN A 1 89 ? 0.070 3.923 -4.387 1.00 74.38 89 ASN A CA 1
ATOM 711 C C . ASN A 1 89 ? 1.298 3.692 -5.278 1.00 74.38 89 ASN A C 1
ATOM 713 O O . ASN A 1 89 ? 1.724 2.552 -5.489 1.00 74.38 89 ASN A O 1
ATOM 717 N N . SER A 1 90 ? 1.830 4.759 -5.868 1.00 66.69 90 SER A N 1
ATOM 718 C CA . SER A 1 90 ? 2.983 4.703 -6.770 1.00 66.69 90 SER A CA 1
ATOM 719 C C . SER A 1 90 ? 3.938 5.864 -6.504 1.00 66.69 90 SER A C 1
ATOM 721 O O . SER A 1 90 ? 3.571 6.841 -5.866 1.00 66.69 90 SER A O 1
ATOM 723 N N . ALA A 1 91 ? 5.171 5.795 -7.006 1.00 62.22 91 ALA A N 1
ATOM 724 C CA . ALA A 1 91 ? 6.157 6.862 -6.789 1.00 62.22 91 ALA A CA 1
ATOM 725 C C . ALA A 1 91 ? 5.755 8.173 -7.480 1.00 62.22 91 ALA A C 1
ATOM 727 O O . ALA A 1 91 ? 6.108 9.253 -7.017 1.00 62.22 91 ALA A O 1
ATOM 728 N N . HIS A 1 92 ? 5.018 8.080 -8.589 1.00 55.41 92 HIS A N 1
ATOM 729 C CA . HIS A 1 92 ? 4.555 9.243 -9.346 1.00 55.41 92 HIS A CA 1
ATOM 730 C C . HIS A 1 92 ? 3.238 9.816 -8.814 1.00 55.41 92 HIS A C 1
ATOM 732 O O . HIS A 1 92 ? 2.937 10.981 -9.063 1.00 55.41 92 HIS A O 1
ATOM 738 N N . GLU A 1 93 ? 2.470 9.008 -8.090 1.00 67.50 93 GLU A N 1
ATOM 739 C CA . GLU A 1 93 ? 1.200 9.386 -7.477 1.00 67.50 93 GLU A CA 1
ATOM 740 C C . GLU A 1 93 ? 1.136 8.755 -6.077 1.00 67.50 93 GLU A C 1
ATOM 742 O O . GLU A 1 93 ? 0.446 7.749 -5.878 1.00 67.50 93 GLU A O 1
ATOM 747 N N . PRO A 1 94 ? 1.936 9.271 -5.121 1.00 69.19 94 PRO A N 1
ATOM 748 C CA . PRO A 1 94 ? 1.889 8.791 -3.751 1.00 69.19 94 PRO A CA 1
ATOM 749 C C . PRO A 1 94 ? 0.535 9.156 -3.151 1.00 69.19 94 PRO A C 1
ATOM 751 O O . PRO A 1 94 ? 0.036 10.269 -3.345 1.00 69.19 94 PRO A O 1
ATOM 754 N N . HIS A 1 95 ? -0.062 8.212 -2.432 1.00 75.38 95 HIS A N 1
ATOM 755 C CA . HIS A 1 95 ? -1.318 8.443 -1.736 1.00 75.38 95 HIS A CA 1
ATOM 756 C C . HIS A 1 95 ? -1.112 8.319 -0.232 1.00 75.38 95 HIS A C 1
ATOM 758 O O . HIS A 1 95 ? -0.754 7.251 0.267 1.00 75.38 95 HIS A O 1
ATOM 764 N N . ASP A 1 96 ? -1.362 9.416 0.478 1.00 83.00 96 ASP A N 1
ATOM 765 C CA . ASP A 1 96 ? -1.357 9.424 1.936 1.00 83.00 96 ASP A CA 1
ATOM 766 C C . ASP A 1 96 ? -2.609 8.712 2.445 1.00 83.00 96 ASP A C 1
ATOM 768 O O . ASP A 1 96 ? -3.729 9.118 2.128 1.00 83.00 96 ASP A O 1
ATOM 772 N N . VAL A 1 97 ? -2.410 7.661 3.240 1.00 86.31 97 VAL A N 1
ATOM 773 C CA . VAL A 1 97 ? -3.495 6.905 3.871 1.00 86.31 97 VAL A CA 1
ATOM 774 C C . VAL A 1 97 ? -4.118 7.740 4.985 1.00 86.31 97 VAL A C 1
ATOM 776 O O . VAL A 1 97 ? -3.401 8.289 5.823 1.00 86.31 97 VAL A O 1
ATOM 779 N N . LYS A 1 98 ? -5.448 7.835 5.010 1.00 89.56 98 LYS A N 1
ATOM 780 C CA . LYS A 1 98 ? -6.194 8.625 5.997 1.00 89.56 98 LYS A CA 1
ATOM 781 C C . LYS A 1 98 ? -7.154 7.753 6.792 1.00 89.56 98 LYS A C 1
ATOM 783 O O . LYS A 1 98 ? -7.505 6.644 6.395 1.00 89.56 98 LYS A O 1
ATOM 788 N N . THR A 1 99 ? -7.625 8.292 7.915 1.00 91.06 99 THR A N 1
ATOM 789 C CA . THR A 1 99 ? -8.740 7.703 8.659 1.00 91.06 99 THR A CA 1
ATOM 790 C C . THR A 1 99 ? -9.925 7.453 7.726 1.00 91.06 99 THR A C 1
ATOM 792 O O . THR A 1 99 ? -10.378 8.357 7.021 1.00 91.06 99 THR A O 1
ATOM 795 N N . GLY A 1 100 ? -10.463 6.237 7.785 1.00 87.44 100 GLY A N 1
ATOM 796 C CA . GLY A 1 100 ? -11.593 5.788 6.979 1.00 87.44 100 GLY A CA 1
ATOM 797 C C . GLY A 1 100 ? -11.193 5.082 5.686 1.00 87.44 100 GLY A C 1
ATOM 798 O O . GLY A 1 100 ? -12.074 4.523 5.033 1.00 87.44 100 GLY A O 1
ATOM 799 N N . ASP A 1 101 ? -9.906 5.071 5.338 1.00 91.44 101 ASP A N 1
ATOM 800 C CA . ASP A 1 101 ? -9.392 4.348 4.177 1.00 91.44 101 ASP A CA 1
ATOM 801 C C . ASP A 1 101 ? -9.085 2.877 4.511 1.00 91.44 101 ASP A C 1
ATOM 803 O O . ASP A 1 101 ? -8.952 2.493 5.677 1.00 91.44 101 ASP A O 1
ATOM 807 N N . THR A 1 102 ? -8.996 2.030 3.482 1.00 87.38 102 THR A N 1
ATOM 808 C CA . THR A 1 102 ? -8.747 0.579 3.602 1.00 87.38 102 THR A CA 1
ATOM 809 C C . THR A 1 102 ? -7.708 0.053 2.615 1.00 87.38 102 THR A C 1
ATOM 811 O O . THR A 1 102 ? -7.672 0.560 1.471 1.00 87.38 102 THR A O 1
#